Protein AF-A0AB39HS59-F1 (afdb_monomer)

Secondary structure (DSSP, 8-state):
-EEE--HHHHHHHTTSTTEEEPSSS-TTTEEEE--SSSS-HHHHHHHHHHHHHTT-

Structure (mmCIF, N/CA/C/O backbone):
data_AF-A0AB39HS59-F1
#
_entry.id   AF-A0AB39HS59-F1
#
loop_
_atom_site.group_PDB
_atom_site.id
_atom_site.type_symbol
_atom_site.label_atom_id
_atom_site.label_alt_id
_atom_site.label_comp_id
_atom_site.label_asym_id
_atom_site.label_entity_id
_atom_site.label_seq_id
_atom_site.pdbx_PDB_ins_code
_atom_site.Cartn_x
_atom_site.Cartn_y
_atom_site.Cartn_z
_atom_site.occupancy
_atom_site.B_iso_or_equiv
_atom_site.auth_seq_id
_atom_site.auth_comp_id
_atom_site.auth_asym_id
_atom_site.auth_atom_id
_atom_site.pdbx_PDB_model_num
ATOM 1 N N . MET A 1 1 ? 0.700 -3.729 7.092 1.00 95.50 1 MET A N 1
ATOM 2 C CA . MET A 1 1 ? 0.516 -4.612 5.918 1.00 95.50 1 MET A CA 1
ATOM 3 C C . MET A 1 1 ? 1.176 -3.974 4.707 1.00 95.50 1 MET A C 1
ATOM 5 O O . MET A 1 1 ? 1.005 -2.778 4.541 1.00 95.50 1 MET A O 1
ATOM 9 N N . ASN A 1 2 ? 1.936 -4.719 3.899 1.00 96.69 2 ASN A N 1
ATOM 10 C CA . ASN A 1 2 ? 2.575 -4.165 2.698 1.00 96.69 2 ASN A CA 1
ATOM 11 C C . ASN A 1 2 ? 1.714 -4.405 1.461 1.00 96.69 2 ASN A C 1
ATOM 13 O O . ASN A 1 2 ? 1.292 -5.537 1.240 1.00 96.69 2 ASN A O 1
ATOM 17 N N . VAL A 1 3 ? 1.532 -3.369 0.646 1.00 97.12 3 VAL A N 1
ATOM 18 C CA . VAL A 1 3 ? 0.854 -3.458 -0.654 1.00 97.12 3 VAL A CA 1
ATOM 19 C C . VAL A 1 3 ? 1.698 -2.772 -1.725 1.00 97.12 3 VAL A C 1
ATOM 21 O O . VAL A 1 3 ? 2.465 -1.849 -1.424 1.00 97.12 3 VAL A O 1
ATOM 24 N N . LYS A 1 4 ? 1.608 -3.260 -2.963 1.00 97.50 4 LYS A N 1
ATOM 25 C CA . LYS A 1 4 ? 2.291 -2.665 -4.112 1.00 97.50 4 LYS A CA 1
ATOM 26 C C . LYS A 1 4 ? 1.555 -1.385 -4.502 1.00 97.50 4 LYS A C 1
ATOM 28 O O . LYS A 1 4 ? 0.334 -1.322 -4.441 1.00 97.50 4 LYS A O 1
ATOM 33 N N . CYS A 1 5 ? 2.302 -0.360 -4.874 1.00 96.75 5 CYS A N 1
ATOM 34 C CA . CYS A 1 5 ? 1.783 0.968 -5.156 1.00 96.75 5 CYS A CA 1
ATOM 35 C C . CYS A 1 5 ? 2.486 1.541 -6.386 1.00 96.75 5 CYS A C 1
ATOM 37 O O . CYS A 1 5 ? 3.677 1.300 -6.602 1.00 96.75 5 CYS A O 1
ATOM 39 N N . ASP A 1 6 ? 1.755 2.330 -7.169 1.00 95.50 6 ASP A N 1
ATOM 40 C CA . ASP A 1 6 ? 2.357 3.163 -8.202 1.00 95.50 6 ASP A CA 1
ATOM 41 C C . ASP A 1 6 ? 3.247 4.232 -7.531 1.00 95.50 6 ASP A C 1
ATOM 43 O O . ASP A 1 6 ? 2.771 4.928 -6.621 1.00 95.50 6 ASP A O 1
ATOM 47 N N . PRO A 1 7 ? 4.521 4.394 -7.940 1.00 94.44 7 PRO A N 1
ATOM 48 C CA . PRO A 1 7 ? 5.393 5.442 -7.417 1.00 94.44 7 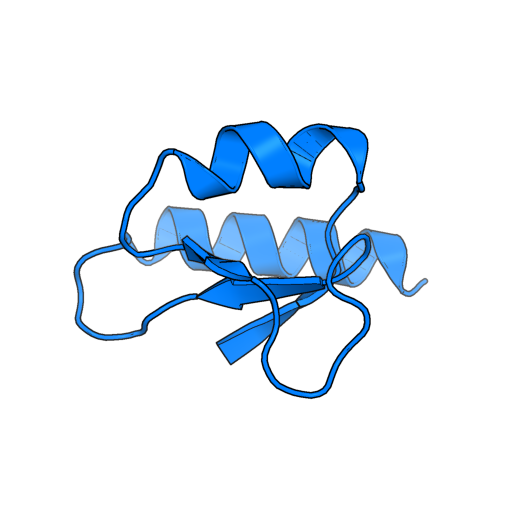PRO A CA 1
ATOM 49 C C . PRO A 1 7 ? 4.779 6.848 -7.470 1.00 94.44 7 PRO A C 1
ATOM 51 O O . PRO A 1 7 ? 5.012 7.635 -6.550 1.00 94.44 7 PRO A O 1
ATOM 54 N N . ALA A 1 8 ? 3.953 7.148 -8.480 1.00 93.94 8 ALA A N 1
ATOM 55 C CA . ALA A 1 8 ? 3.267 8.431 -8.631 1.00 93.94 8 ALA A CA 1
ATOM 56 C C . ALA A 1 8 ? 2.220 8.688 -7.532 1.00 93.94 8 ALA A C 1
ATOM 58 O O . ALA A 1 8 ? 1.983 9.839 -7.168 1.00 93.94 8 ALA A O 1
ATOM 59 N N . LEU A 1 9 ? 1.622 7.630 -6.977 1.00 92.44 9 LEU A N 1
ATOM 60 C CA . LEU A 1 9 ? 0.637 7.714 -5.891 1.00 92.44 9 LEU A CA 1
ATOM 61 C C . LEU A 1 9 ? 1.277 7.630 -4.503 1.00 92.44 9 LEU A C 1
ATOM 63 O O . LEU A 1 9 ? 0.717 8.138 -3.533 1.00 92.44 9 LEU A O 1
ATOM 67 N N . SER A 1 10 ? 2.466 7.028 -4.403 1.00 91.81 10 SER A N 1
ATOM 68 C CA . SER A 1 10 ? 3.129 6.756 -3.122 1.00 91.81 10 SER A CA 1
ATOM 69 C C . SER A 1 10 ? 3.328 8.005 -2.252 1.00 91.81 10 SER A C 1
ATOM 71 O O . SER A 1 10 ? 3.184 7.931 -1.034 1.00 91.81 10 SER A O 1
ATOM 73 N N . GLY A 1 11 ? 3.636 9.155 -2.863 1.00 90.38 11 GLY A N 1
ATOM 74 C CA . GLY A 1 11 ? 3.829 10.420 -2.153 1.00 90.38 11 GLY A CA 1
ATOM 75 C C . GLY A 1 11 ? 2.533 10.960 -1.554 1.00 90.38 11 GLY A C 1
ATOM 76 O O . GLY A 1 11 ? 2.517 11.315 -0.381 1.00 90.38 11 GLY A O 1
ATOM 77 N N . ILE A 1 12 ? 1.454 10.946 -2.341 1.00 92.56 12 ILE A N 1
ATOM 78 C CA . ILE A 1 12 ? 0.127 11.438 -1.940 1.00 92.56 12 ILE A CA 1
ATOM 79 C C . ILE A 1 12 ? -0.438 10.563 -0.819 1.00 92.56 12 ILE A C 1
ATOM 81 O O . ILE A 1 12 ? -0.879 11.067 0.206 1.00 92.56 12 ILE A O 1
ATOM 85 N N . LEU A 1 13 ? -0.366 9.237 -0.968 1.00 92.75 13 LEU A N 1
ATOM 86 C CA . LEU A 1 13 ? -0.882 8.304 0.039 1.00 92.75 13 LEU A CA 1
ATOM 87 C C . LEU A 1 13 ? -0.159 8.445 1.384 1.00 92.75 13 LEU A C 1
ATOM 89 O O . LEU A 1 13 ? -0.775 8.305 2.435 1.00 92.75 13 LEU A O 1
ATOM 93 N N . ARG A 1 14 ? 1.136 8.775 1.364 1.00 92.12 14 ARG A N 1
ATOM 94 C CA . ARG A 1 14 ? 1.948 8.991 2.571 1.00 92.12 14 ARG A CA 1
ATOM 95 C C . ARG A 1 14 ? 1.688 10.326 3.278 1.00 92.12 14 ARG A C 1
ATOM 97 O O . ARG A 1 14 ? 2.296 10.561 4.320 1.00 92.12 14 ARG A O 1
ATOM 104 N N . GLU A 1 15 ? 0.803 11.182 2.763 1.00 92.75 15 GLU A N 1
ATOM 105 C CA . GLU A 1 15 ? 0.260 12.308 3.540 1.00 92.75 15 GLU A CA 1
ATOM 106 C C . GLU A 1 15 ? -0.655 11.815 4.675 1.00 92.75 15 GLU A C 1
ATOM 108 O O . GLU A 1 15 ? -0.806 12.490 5.695 1.00 92.75 15 GLU A O 1
ATOM 113 N N . ASN A 1 16 ? -1.214 10.606 4.542 1.00 91.69 16 ASN A N 1
ATOM 114 C CA . ASN A 1 16 ? -1.892 9.920 5.630 1.00 91.69 16 ASN A CA 1
ATOM 115 C C . ASN A 1 16 ? -0.856 9.310 6.593 1.00 91.69 16 ASN A C 1
ATOM 117 O O . ASN A 1 16 ? -0.074 8.440 6.212 1.00 91.69 16 ASN A O 1
ATOM 121 N N . ASN A 1 17 ? -0.892 9.711 7.868 1.00 92.62 17 ASN A N 1
ATOM 122 C CA . ASN A 1 17 ? 0.019 9.214 8.910 1.00 92.62 17 ASN A CA 1
ATOM 123 C C . ASN A 1 17 ? -0.060 7.691 9.134 1.00 92.62 17 ASN A C 1
ATOM 125 O O . ASN A 1 17 ? 0.867 7.103 9.693 1.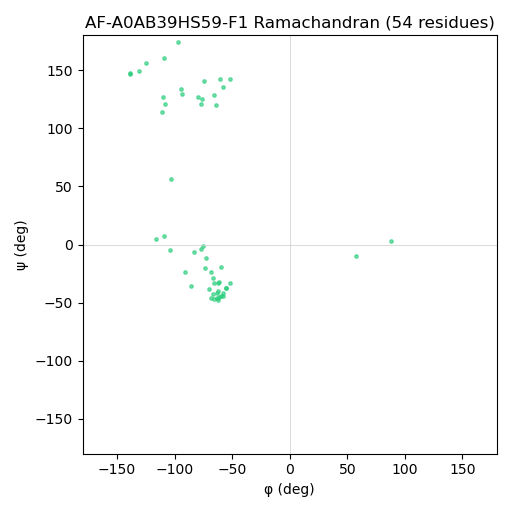00 92.62 17 ASN A O 1
ATOM 129 N N . ALA A 1 18 ? -1.152 7.053 8.709 1.00 95.94 18 ALA A N 1
ATOM 130 C CA . ALA A 1 18 ? -1.335 5.607 8.762 1.00 95.94 18 ALA A CA 1
ATOM 131 C C . ALA A 1 18 ? -0.698 4.856 7.576 1.00 95.94 18 ALA A C 1
ATOM 133 O O . ALA A 1 18 ? -0.670 3.622 7.569 1.00 95.94 18 ALA A O 1
ATOM 134 N N . ILE A 1 19 ? -0.174 5.577 6.579 1.00 96.06 19 ILE A N 1
ATOM 135 C CA . ILE A 1 19 ? 0.535 5.019 5.429 1.00 96.06 19 ILE A CA 1
ATOM 136 C C . ILE A 1 19 ? 2.015 5.392 5.516 1.00 96.06 19 ILE A C 1
ATOM 138 O O . ILE A 1 19 ? 2.432 6.543 5.408 1.00 96.06 19 ILE A O 1
ATOM 142 N N . LEU A 1 20 ? 2.841 4.369 5.692 1.00 96.44 20 LEU A N 1
ATOM 143 C CA . LEU A 1 20 ? 4.270 4.479 5.938 1.00 96.44 20 LEU A CA 1
ATOM 144 C C . LEU A 1 20 ? 5.074 4.005 4.715 1.00 96.44 20 LEU A C 1
ATOM 146 O O . LEU A 1 20 ? 4.567 3.238 3.888 1.00 96.44 20 LEU A O 1
ATOM 150 N N . PRO A 1 21 ? 6.358 4.402 4.595 1.00 96.19 21 PRO A N 1
ATOM 151 C CA . PRO A 1 21 ? 7.271 3.738 3.670 1.00 96.19 21 PRO A CA 1
ATOM 152 C C . PRO A 1 21 ? 7.260 2.227 3.904 1.00 96.19 21 PRO A C 1
ATOM 154 O O . PRO A 1 21 ? 7.233 1.789 5.056 1.00 96.19 21 PRO A O 1
ATOM 157 N N . ALA A 1 22 ? 7.350 1.432 2.837 1.00 96.50 22 ALA A N 1
ATOM 158 C CA . ALA A 1 22 ? 7.307 -0.012 3.001 1.00 96.50 22 ALA A CA 1
ATOM 159 C C . ALA A 1 22 ? 8.403 -0.567 3.923 1.00 96.50 22 ALA A C 1
ATOM 161 O O . ALA A 1 22 ? 9.597 -0.257 3.799 1.00 96.50 22 ALA A O 1
ATOM 162 N N . TYR A 1 23 ? 7.983 -1.472 4.804 1.00 92.44 23 TYR A N 1
ATOM 163 C CA . TYR A 1 23 ? 8.866 -2.286 5.625 1.00 92.44 23 TYR A CA 1
ATOM 164 C C . TYR A 1 23 ? 9.481 -3.420 4.798 1.00 92.44 23 TYR A C 1
ATOM 166 O O . TYR A 1 23 ? 8.754 -4.192 4.177 1.00 92.44 23 TYR A O 1
ATOM 174 N N . HIS A 1 24 ? 10.814 -3.519 4.788 1.00 94.12 24 HIS A N 1
ATOM 175 C CA . HIS A 1 24 ? 11.625 -4.533 4.080 1.00 94.12 24 HIS A CA 1
ATOM 176 C C . HIS A 1 24 ? 11.451 -4.655 2.549 1.00 94.12 24 HIS A C 1
ATOM 178 O O . HIS A 1 24 ? 12.277 -5.300 1.910 1.00 94.12 24 HIS A O 1
ATOM 184 N N . MET A 1 25 ? 10.456 -4.007 1.943 1.00 96.00 25 MET A N 1
ATOM 185 C CA . MET A 1 25 ? 10.252 -3.962 0.491 1.00 96.00 25 MET A CA 1
ATOM 186 C C . MET A 1 25 ? 10.837 -2.676 -0.120 1.00 96.00 25 MET A C 1
ATOM 188 O O . MET A 1 25 ? 11.301 -1.776 0.590 1.00 96.00 25 MET A O 1
ATOM 192 N N . ASN A 1 26 ? 10.816 -2.580 -1.455 1.00 95.38 26 ASN A N 1
ATOM 193 C CA . ASN A 1 26 ? 11.210 -1.364 -2.167 1.00 95.38 26 ASN A CA 1
ATOM 194 C C . ASN A 1 26 ? 10.235 -0.216 -1.827 1.00 95.38 26 ASN A C 1
ATOM 196 O O . ASN A 1 26 ? 9.047 -0.316 -2.112 1.00 95.38 26 ASN A O 1
ATOM 200 N N . LYS A 1 27 ? 10.752 0.873 -1.246 1.00 94.44 27 LYS A N 1
ATOM 201 C 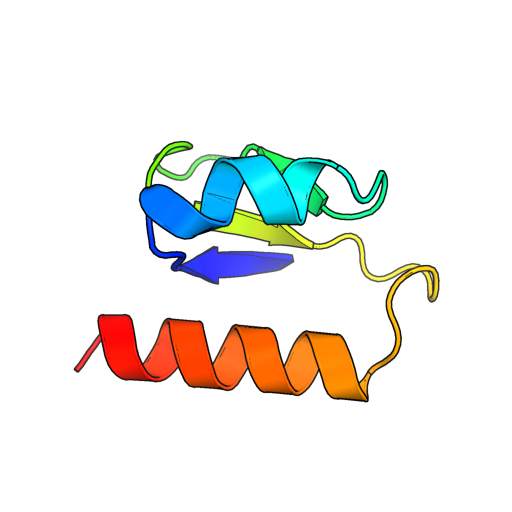CA . LYS A 1 27 ? 9.968 2.009 -0.722 1.00 94.44 27 LYS A CA 1
ATOM 202 C C . LYS A 1 27 ? 9.354 2.910 -1.798 1.00 94.44 27 LYS A C 1
ATOM 204 O O . LYS A 1 27 ? 8.540 3.757 -1.453 1.00 94.44 27 LYS A O 1
ATOM 209 N N . GLU A 1 28 ?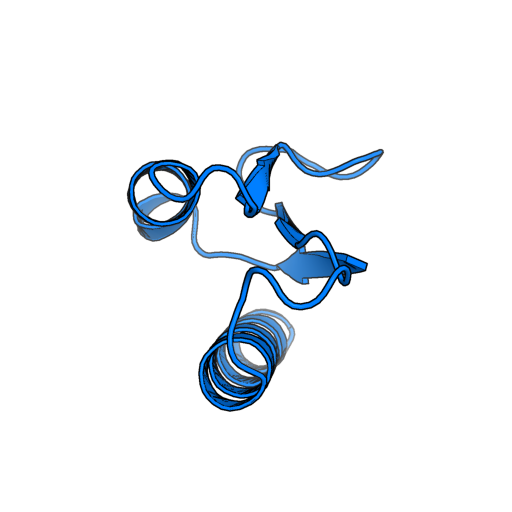 9.755 2.753 -3.058 1.00 92.56 28 GLU A N 1
ATOM 210 C CA . GLU A 1 28 ? 9.163 3.461 -4.200 1.00 92.56 28 GLU A CA 1
ATOM 211 C C . GLU A 1 28 ? 7.937 2.719 -4.742 1.00 92.56 28 GLU A C 1
ATOM 213 O O . GLU A 1 28 ? 6.963 3.342 -5.145 1.00 92.56 28 GLU A O 1
ATOM 218 N N . HIS A 1 29 ? 7.972 1.383 -4.725 1.00 95.06 29 HIS A N 1
ATOM 219 C CA . HIS A 1 29 ? 6.934 0.534 -5.326 1.00 95.06 29 HIS A CA 1
ATOM 220 C C . HIS A 1 29 ? 5.985 -0.105 -4.315 1.00 95.06 29 HIS A C 1
ATOM 222 O O . HIS A 1 29 ? 5.068 -0.826 -4.701 1.00 95.06 29 HIS A O 1
ATOM 228 N N . TRP A 1 30 ? 6.236 0.080 -3.025 1.00 97.50 30 TRP A N 1
ATOM 229 C CA . TRP A 1 30 ? 5.456 -0.522 -1.956 1.00 97.50 30 TRP A CA 1
ATOM 230 C C . TRP A 1 30 ? 5.233 0.494 -0.844 1.00 97.50 30 TRP A C 1
ATOM 232 O O . TRP A 1 30 ? 6.116 1.295 -0.522 1.00 97.50 30 TRP A O 1
ATOM 242 N N . ILE A 1 31 ? 4.080 0.378 -0.195 1.00 97.44 31 ILE A N 1
ATOM 243 C CA . ILE A 1 31 ? 3.714 1.134 1.005 1.00 97.44 31 ILE A CA 1
ATOM 244 C C . ILE A 1 31 ? 3.314 0.174 2.127 1.00 97.44 31 ILE A C 1
ATOM 246 O O . ILE A 1 31 ? 2.912 -0.965 1.874 1.00 97.44 31 ILE A O 1
ATOM 250 N N . SER A 1 32 ? 3.435 0.629 3.372 1.00 97.81 32 SER A N 1
ATOM 251 C CA . SER A 1 32 ? 2.959 -0.086 4.555 1.00 97.81 32 SER A CA 1
ATOM 252 C C . SER A 1 32 ? 1.729 0.612 5.131 1.00 97.81 32 SER A C 1
ATOM 254 O O . SER A 1 32 ? 1.820 1.759 5.547 1.00 97.81 32 SER A O 1
ATOM 256 N N . ILE A 1 33 ? 0.608 -0.096 5.223 1.00 97.25 33 ILE A N 1
ATOM 257 C CA . ILE A 1 33 ? -0.628 0.377 5.861 1.00 97.25 33 ILE A CA 1
ATOM 258 C C . ILE A 1 33 ? -0.647 -0.091 7.322 1.00 97.25 33 ILE A C 1
ATOM 260 O O . ILE A 1 33 ? -0.421 -1.282 7.592 1.00 97.25 33 ILE A O 1
ATOM 264 N N . VAL A 1 34 ? -0.904 0.820 8.260 1.00 96.69 34 VAL A N 1
ATOM 265 C CA . VAL A 1 34 ? -1.141 0.508 9.677 1.00 96.69 34 VAL A CA 1
ATOM 266 C C . VAL A 1 34 ? -2.588 0.028 9.850 1.00 96.69 34 VAL A C 1
ATOM 268 O O . VAL A 1 34 ? -3.521 0.682 9.405 1.00 96.69 34 VAL A O 1
ATOM 271 N N . LEU A 1 35 ? -2.777 -1.140 10.475 1.00 96.19 35 LEU A N 1
ATOM 272 C CA . LEU A 1 35 ? -4.091 -1.772 10.672 1.00 96.19 35 LEU A CA 1
ATOM 273 C C . LEU A 1 35 ? -4.584 -1.588 12.116 1.00 96.19 35 LEU A C 1
ATOM 275 O O . LEU A 1 35 ? -4.818 -2.561 12.829 1.00 96.19 35 LEU A O 1
ATOM 279 N N . ASP A 1 36 ? -4.671 -0.340 12.568 1.00 95.62 36 ASP A N 1
ATOM 280 C CA . ASP A 1 36 ? -5.124 0.045 13.916 1.00 95.62 36 ASP A CA 1
ATOM 281 C C . ASP A 1 36 ? -6.509 0.725 13.918 1.00 95.62 36 ASP A C 1
ATOM 283 O O . ASP A 1 36 ? -6.959 1.216 14.951 1.00 95.62 36 ASP A O 1
ATOM 287 N N . GLY A 1 37 ? -7.188 0.743 12.765 1.00 94.56 37 GLY 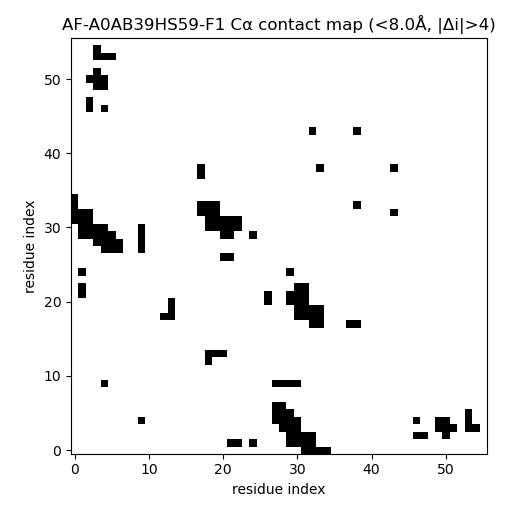A N 1
ATOM 288 C CA . GLY A 1 37 ? -8.478 1.408 12.563 1.00 94.56 37 GLY A CA 1
ATOM 289 C C . GLY 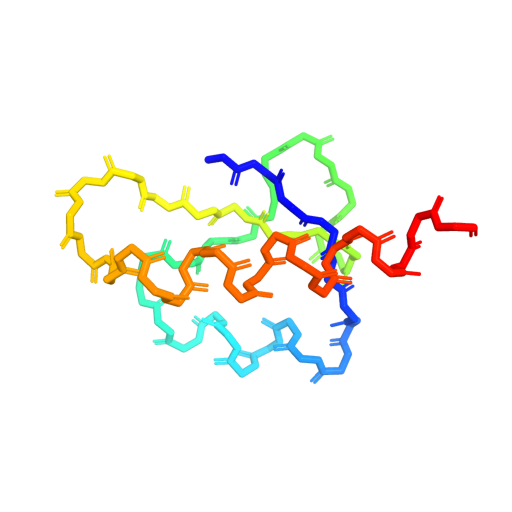A 1 37 ? -8.380 2.878 12.143 1.00 94.56 37 GLY A C 1
ATOM 290 O O . GLY A 1 37 ? -9.411 3.525 11.982 1.00 94.56 37 GLY A O 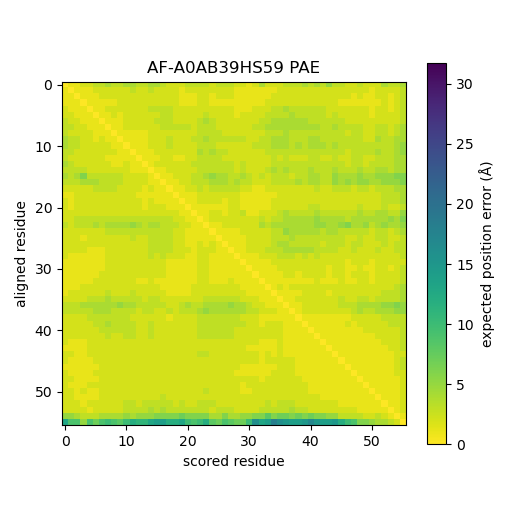1
ATOM 291 N N . SER A 1 38 ? -7.171 3.416 11.943 1.00 94.12 38 SER A N 1
ATOM 292 C CA . SER A 1 38 ? -6.972 4.780 11.421 1.00 94.12 38 SER A CA 1
ATOM 293 C C . SER A 1 38 ? -7.271 4.932 9.924 1.00 94.12 38 SER A C 1
ATOM 295 O O . SER A 1 38 ? -7.527 6.048 9.472 1.00 94.12 38 SER A O 1
ATOM 297 N N . VAL A 1 39 ? -7.273 3.829 9.167 1.00 95.50 39 VAL A N 1
ATOM 298 C CA . VAL A 1 39 ? -7.672 3.775 7.752 1.00 95.50 39 VAL A CA 1
ATOM 299 C C . VAL A 1 39 ? -8.992 3.007 7.642 1.00 95.50 39 VAL A C 1
ATOM 301 O O . VAL A 1 39 ? -9.060 1.887 8.155 1.00 95.50 39 VAL A O 1
ATOM 304 N N . PRO A 1 40 ? -10.035 3.563 6.997 1.00 96.25 40 PRO A N 1
ATOM 305 C CA . PRO A 1 40 ? -11.284 2.846 6.759 1.00 96.25 40 PRO A CA 1
ATOM 306 C C . PRO A 1 40 ? -11.073 1.586 5.913 1.00 96.25 40 PRO A C 1
ATOM 308 O O . PRO A 1 40 ? -10.318 1.604 4.942 1.00 96.25 40 PRO A O 1
ATOM 311 N N . ASP A 1 41 ? -11.806 0.516 6.222 1.00 96.81 41 ASP A N 1
ATOM 312 C CA . ASP A 1 41 ? -11.696 -0.762 5.504 1.00 96.81 41 ASP A CA 1
ATOM 313 C C . ASP A 1 41 ? -11.911 -0.616 3.988 1.00 96.81 41 ASP A C 1
ATOM 315 O O . ASP A 1 41 ? -11.213 -1.252 3.202 1.00 96.81 41 ASP A O 1
ATOM 319 N N . GLU A 1 42 ? -12.829 0.257 3.564 1.00 97.44 42 GLU A N 1
ATOM 320 C CA . GLU A 1 42 ? -13.091 0.543 2.145 1.00 97.44 42 GLU A CA 1
ATOM 321 C C . GLU A 1 42 ? -11.838 1.048 1.411 1.00 97.44 42 GLU A C 1
ATOM 323 O O . GLU A 1 42 ? -11.537 0.596 0.305 1.00 97.44 42 GLU A O 1
ATOM 328 N N . GLU A 1 43 ? -11.060 1.927 2.046 1.00 95.94 43 GLU A N 1
ATOM 329 C CA . GLU A 1 43 ? -9.809 2.437 1.483 1.00 95.94 43 GLU A CA 1
ATOM 330 C C . GLU A 1 43 ? -8.736 1.341 1.444 1.00 95.94 43 GLU A C 1
ATOM 332 O O . GLU A 1 43 ? -8.013 1.209 0.456 1.00 95.94 43 GLU A O 1
ATOM 337 N N . ILE A 1 44 ? -8.673 0.488 2.473 1.00 97.06 44 ILE A N 1
ATOM 338 C CA . ILE A 1 44 ? -7.760 -0.663 2.498 1.00 97.06 44 ILE A CA 1
ATOM 339 C C . ILE A 1 44 ? -8.072 -1.623 1.343 1.00 97.06 44 ILE A C 1
ATOM 341 O O . ILE A 1 44 ? -7.147 -2.060 0.654 1.00 97.06 44 ILE A O 1
ATOM 345 N N . PHE A 1 45 ? -9.348 -1.938 1.102 1.00 97.69 45 PHE A N 1
ATOM 346 C CA . PHE A 1 45 ? -9.757 -2.793 -0.015 1.00 97.69 45 PHE A CA 1
ATOM 347 C C . PHE A 1 45 ? -9.425 -2.162 -1.367 1.00 97.69 45 PHE A C 1
ATOM 349 O O . PHE A 1 45 ? -8.862 -2.839 -2.224 1.00 97.69 45 PHE A O 1
ATOM 356 N N . HIS A 1 46 ? -9.653 -0.858 -1.531 1.00 97.00 46 HIS A N 1
ATOM 357 C CA . HIS A 1 46 ? -9.265 -0.153 -2.750 1.00 97.00 46 HIS A CA 1
ATOM 358 C C . HIS A 1 46 ? -7.750 -0.232 -3.021 1.00 97.00 46 HIS A C 1
ATOM 360 O O . HIS A 1 46 ? -7.325 -0.516 -4.142 1.00 97.00 46 HIS A O 1
ATOM 366 N N . LEU A 1 47 ? -6.915 -0.040 -1.993 1.00 96.56 47 LEU A N 1
ATOM 367 C CA . LEU A 1 47 ? -5.457 -0.158 -2.115 1.00 96.56 47 LEU A CA 1
ATOM 368 C C . LEU A 1 47 ? -5.006 -1.593 -2.433 1.00 96.56 47 LEU A C 1
ATOM 370 O O . LEU A 1 47 ? -4.014 -1.784 -3.141 1.00 96.56 47 LEU A O 1
ATOM 374 N N . LEU A 1 48 ? -5.724 -2.603 -1.935 1.00 97.25 48 LEU A N 1
ATOM 375 C CA . LEU A 1 48 ? -5.482 -4.004 -2.282 1.00 97.25 48 LEU A CA 1
ATOM 376 C C . LEU A 1 48 ? -5.806 -4.287 -3.754 1.00 97.25 48 LEU A C 1
ATOM 378 O O . LEU A 1 48 ? -4.998 -4.939 -4.417 1.00 97.25 48 LEU A O 1
ATOM 382 N N . ASP A 1 49 ? -6.918 -3.763 -4.272 1.00 97.56 49 ASP A N 1
ATOM 383 C CA . ASP A 1 49 ? -7.296 -3.908 -5.683 1.00 97.56 49 ASP A CA 1
ATOM 384 C C . ASP A 1 49 ? -6.253 -3.262 -6.607 1.00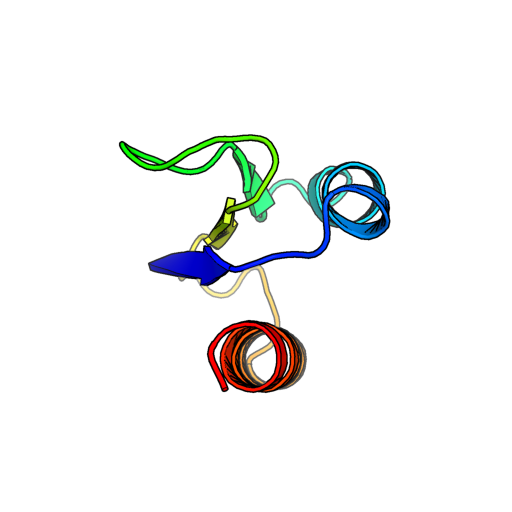 97.56 49 ASP A C 1
ATOM 386 O O . ASP A 1 49 ? -5.745 -3.910 -7.525 1.00 97.56 49 ASP A O 1
ATOM 390 N N . LEU A 1 50 ? -5.829 -2.027 -6.302 1.00 95.94 50 LEU A N 1
ATOM 391 C CA . LEU A 1 50 ? -4.753 -1.349 -7.038 1.00 95.94 50 LEU A CA 1
ATOM 392 C C . LEU A 1 50 ? -3.446 -2.153 -7.009 1.00 95.94 50 LEU A C 1
ATOM 394 O O . LEU A 1 50 ? -2.772 -2.311 -8.029 1.00 95.94 50 LEU A O 1
ATOM 398 N N . SER A 1 51 ? -3.081 -2.688 -5.842 1.00 97.19 51 SER A N 1
ATOM 399 C CA . SER A 1 51 ? -1.896 -3.534 -5.704 1.00 97.19 51 SER A CA 1
ATOM 400 C C . SER A 1 51 ? -2.004 -4.806 -6.541 1.00 97.19 51 SER A C 1
ATOM 402 O O . SER A 1 51 ? -1.000 -5.235 -7.113 1.00 97.19 51 SER A O 1
ATOM 404 N N . TYR A 1 52 ? -3.184 -5.428 -6.592 1.00 96.81 52 TYR A N 1
ATOM 405 C CA . TYR A 1 52 ? -3.428 -6.642 -7.365 1.00 96.81 52 TYR A CA 1
ATOM 406 C C . TYR A 1 52 ? -3.247 -6.386 -8.864 1.00 96.81 52 TYR A C 1
ATOM 408 O O . TYR A 1 52 ? -2.515 -7.131 -9.525 1.00 96.81 52 TYR A O 1
ATOM 416 N N . ASP A 1 53 ? -3.804 -5.289 -9.378 1.00 96.31 53 ASP A N 1
ATOM 417 C CA . ASP A 1 53 ? -3.677 -4.905 -10.787 1.00 96.31 53 ASP A CA 1
ATOM 418 C C . ASP A 1 53 ? -2.216 -4.659 -11.206 1.00 96.31 53 ASP A C 1
ATOM 420 O O . ASP A 1 53 ? -1.826 -5.004 -12.321 1.00 96.31 53 ASP A O 1
ATOM 424 N N . LEU A 1 54 ? -1.363 -4.170 -10.298 1.00 94.50 54 LEU A N 1
ATOM 425 C CA . LEU A 1 54 ? 0.081 -3.990 -10.529 1.00 94.50 54 LEU A CA 1
ATOM 426 C C . LEU A 1 54 ? 0.904 -5.291 -10.463 1.00 94.50 54 LEU A C 1
ATOM 428 O O . LEU A 1 54 ? 2.131 -5.261 -10.637 1.00 94.50 54 LEU A O 1
ATOM 432 N N . THR A 1 55 ? 0.278 -6.420 -10.133 1.00 89.50 55 THR A N 1
ATOM 433 C CA . THR A 1 55 ? 0.929 -7.739 -10.009 1.00 89.50 55 THR A CA 1
ATOM 434 C C . THR A 1 55 ? 0.435 -8.774 -11.015 1.00 89.50 55 THR A C 1
ATOM 436 O O . THR A 1 55 ? 0.865 -9.926 -10.943 1.00 89.50 55 THR A O 1
ATOM 439 N N . ARG A 1 56 ? -0.437 -8.366 -11.940 1.00 74.62 56 ARG A N 1
ATOM 440 C CA . ARG A 1 56 ? -0.825 -9.173 -13.097 1.00 74.62 56 ARG A CA 1
ATOM 441 C C . ARG A 1 56 ? 0.285 -9.296 -14.137 1.00 74.62 56 ARG A C 1
ATOM 443 O O . ARG A 1 56 ? 1.149 -8.394 -14.211 1.00 74.62 56 ARG A O 1
#

InterPro domains:
  IPR007351 YjbR [PTHR35145] (2-55)
  IPR038056 YjbR-like superfam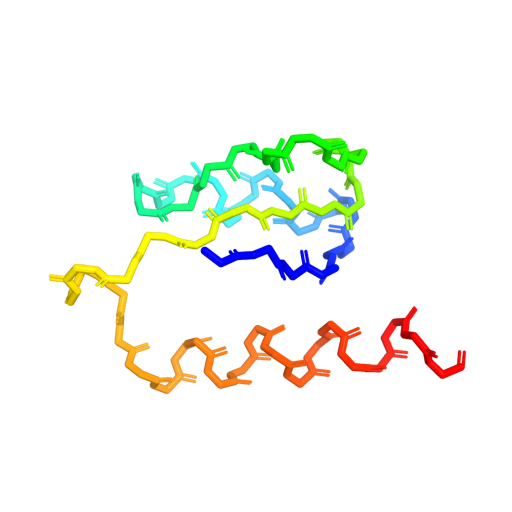ily [G3DSA:3.90.1150.30] (1-56)
  IPR038056 YjbR-like superfamily [SSF142906] (1-55)
  IPR058532 YjbR/MT2646/Rv2570-like [PF04237] (1-54)

Solvent-accessible surface area (backbone atoms only — not comparable to full-atom values): 3251 Å² total; per-residue (Å²): 86,78,43,46,43,58,56,87,49,48,63,65,54,46,73,40,89,50,32,40,72,23,78,99,50,60,58,57,46,23,34,20,43,52,90,82,74,83,56,59,68,70,59,54,52,51,47,50,52,57,19,48,67,76,68,111

Radius of gyration: 10.2 Å; Cα contacts (8 Å, |Δi|>4): 75; chains: 1; bounding box: 25×22×27 Å

Mean predicted aligned error: 2.31 Å

Foldseek 3Di:
DKFFDALVCLVVVVVQVQKAQDDPDDRSGMIDGHPPCSDDPVVVVVRNVRRVVVVD

Sequence (56 aa):
MNVKCDPALSGILRENNAILPAYHMNKEHWISIVLDGSVPDEEIFHLLDLSYDLTR

Organism: NCBI:txid3231488

pLDDT: mean 94.91, std 3.4, range [74.62, 97.81]

Nearest PDB structures (foldseek):
  3h9x-assembly1_A  TM=9.711E-01  e=4.764E-05  Pseudomonas syringae pv. tomato
  2a1v-assembly1_A  TM=9.481E-01  e=1.258E-04  Deinococcus radiodurans
  2kfp-assembly1_A  TM=8.552E-01  e=7.221E-05  Pseudomonas syringae pv. tomato
  7e7q-assembly1_A  TM=3.471E-01  e=6.718E+00  Homo sapiens